Protein AF-A0A1Y2BNZ1-F1 (afdb_monomer_lite)

Sequence (152 aa):
MTSQPDIRITLASTDAHITQIKTLHNANLRRLLPVEVQERDGFVTAEYEVEYLAHIHKSTPAVVALAQVDGAEQVVGYVLAATKTDSMSHNLLKDLVHFVDSNSSYNGKPLASTNYIVVGHFYLKSGKFECAVTDVVSTNVISLRAHERRDG

Secondary structure (DSSP, 8-state):
--PPPPEEEEE--SHHHHHHHHHHHHHTBGGGS-HHHHHHH--B-----HHHHHHHHHHSPPEEEEEEETTEEEEEEEEEEEEHHHHTTSHHHHHHHHHHHHH-EETTEEGGGS--EEEEEEEE-TTS-S-------TT-HHHHHHHS----

Radius of gyration: 16.59 Å; chains: 1; bounding box: 47×34×44 Å

pLDDT: mean 73.15, std 18.89, range [30.56, 94.69]

Foldseek 3Di:
DPPQWDKDKDFDDDLQQLVLVLVVQVCFAPVNDDPVCCVVFNGDPDHDDSVLSVVQCVVPTKIFIWTQDPNDIGGQKIKGKGWQVSLCVGPVSVVVSVCQQVPDDDPNHRCVPPTDIDIDDMGGDPDRDDDDDDDDPPNPVVVVVVPDPPPD

Organism: NCBI:txid329046

Structure (mmCIF, N/CA/C/O backbone):
data_AF-A0A1Y2BNZ1-F1
#
_entry.id   AF-A0A1Y2BNZ1-F1
#
loop_
_atom_site.group_PDB
_atom_site.id
_atom_site.type_symbol
_atom_site.label_atom_id
_atom_site.label_alt_id
_atom_site.label_comp_id
_atom_site.label_asym_id
_atom_site.label_entity_id
_atom_site.label_seq_id
_atom_site.pdbx_PDB_ins_code
_atom_site.Cartn_x
_atom_site.Cartn_y
_atom_site.Cartn_z
_atom_site.occupancy
_atom_site.B_iso_or_equiv
_atom_site.auth_seq_id
_atom_site.auth_comp_id
_atom_site.auth_asym_id
_atom_site.auth_atom_id
_atom_site.pdbx_PDB_model_num
ATOM 1 N N . MET A 1 1 ? -32.836 -3.801 7.508 1.00 38.00 1 MET A N 1
ATOM 2 C CA . MET A 1 1 ? -32.021 -3.239 6.411 1.00 38.00 1 MET A CA 1
ATOM 3 C C . MET A 1 1 ? -30.861 -2.502 7.051 1.00 38.00 1 MET A C 1
ATOM 5 O O . MET A 1 1 ? -31.068 -1.421 7.582 1.00 38.00 1 MET A O 1
ATOM 9 N N . THR A 1 2 ? -29.684 -3.114 7.134 1.00 45.50 2 THR A N 1
ATOM 10 C CA . THR A 1 2 ? -28.467 -2.409 7.558 1.00 45.50 2 THR A CA 1
ATOM 11 C C . THR A 1 2 ? -28.063 -1.481 6.422 1.00 45.50 2 THR A C 1
ATOM 13 O O . THR A 1 2 ? -27.743 -1.956 5.336 1.00 45.50 2 THR A O 1
ATOM 16 N N . SER A 1 3 ? -28.151 -0.167 6.635 1.00 58.25 3 SER A N 1
ATOM 17 C CA . SER A 1 3 ? -27.614 0.811 5.689 1.00 58.25 3 SER A CA 1
ATOM 18 C C . SER A 1 3 ? -26.128 0.523 5.484 1.00 58.25 3 SER A C 1
ATOM 20 O O . SER A 1 3 ? -25.399 0.364 6.469 1.00 58.25 3 SER A O 1
ATOM 22 N N . GLN A 1 4 ? -25.681 0.444 4.229 1.00 57.38 4 GLN A N 1
ATOM 23 C CA . GLN A 1 4 ? -24.251 0.426 3.932 1.00 57.38 4 GLN A CA 1
ATOM 24 C C . GLN A 1 4 ? -23.602 1.659 4.581 1.00 57.38 4 GLN A C 1
ATOM 26 O O . GLN A 1 4 ? -24.190 2.743 4.536 1.00 57.38 4 GLN A O 1
ATOM 31 N N . PRO A 1 5 ? -22.450 1.502 5.251 1.00 68.56 5 PRO A N 1
ATOM 32 C CA . PRO A 1 5 ? -21.755 2.639 5.837 1.00 68.56 5 PRO A CA 1
ATOM 33 C C . PRO A 1 5 ? -21.325 3.603 4.725 1.00 68.56 5 PRO A C 1
ATOM 35 O O . PRO A 1 5 ? -20.943 3.166 3.641 1.00 68.56 5 PRO A O 1
ATOM 38 N N . ASP A 1 6 ? -21.390 4.902 5.007 1.00 84.19 6 ASP A N 1
ATOM 39 C CA . ASP A 1 6 ? -20.897 5.933 4.096 1.00 84.19 6 ASP A CA 1
ATOM 40 C C . ASP A 1 6 ? -19.371 5.812 3.963 1.00 84.19 6 ASP A C 1
ATOM 42 O O . ASP A 1 6 ? -18.661 5.766 4.975 1.00 84.19 6 ASP A O 1
ATOM 46 N N . ILE A 1 7 ? -18.887 5.695 2.723 1.00 84.31 7 ILE A N 1
ATOM 47 C CA . ILE A 1 7 ? -17.471 5.488 2.406 1.00 84.31 7 ILE A CA 1
ATOM 48 C C . ILE A 1 7 ? -16.942 6.676 1.630 1.00 84.31 7 ILE A C 1
ATOM 50 O O . ILE A 1 7 ? -17.392 6.974 0.524 1.00 84.31 7 ILE A O 1
ATOM 54 N N . ARG A 1 8 ? -15.891 7.287 2.174 1.00 87.12 8 ARG A N 1
ATOM 55 C CA . ARG A 1 8 ? -15.153 8.358 1.516 1.00 87.12 8 ARG A CA 1
ATOM 56 C C . ARG A 1 8 ? -13.786 7.861 1.076 1.00 87.12 8 ARG A C 1
ATOM 58 O O . ARG A 1 8 ? -12.965 7.474 1.904 1.00 87.12 8 ARG A O 1
ATOM 65 N N . ILE A 1 9 ? -13.531 7.907 -0.228 1.00 87.88 9 ILE A N 1
ATOM 66 C CA . ILE A 1 9 ? -12.211 7.623 -0.793 1.00 87.88 9 ILE A CA 1
ATOM 67 C C . ILE A 1 9 ? -11.414 8.923 -0.866 1.00 87.88 9 ILE A C 1
ATOM 69 O O . ILE A 1 9 ? -11.892 9.929 -1.389 1.00 87.88 9 ILE A O 1
ATOM 73 N N . THR A 1 10 ? -10.197 8.915 -0.334 1.00 87.38 10 THR A N 1
ATOM 74 C CA . THR A 1 10 ? -9.285 10.063 -0.382 1.00 87.38 10 THR A CA 1
ATOM 75 C C . THR A 1 10 ? -7.839 9.592 -0.422 1.00 87.38 10 THR A C 1
ATOM 77 O O . THR A 1 10 ? -7.537 8.447 -0.092 1.00 87.38 10 THR A O 1
ATOM 80 N N . LEU A 1 11 ? -6.919 10.480 -0.788 1.00 89.12 11 LEU A N 1
ATOM 81 C CA . LEU A 1 11 ? -5.511 10.264 -0.478 1.00 89.12 11 LEU A CA 1
ATOM 82 C C . LEU A 1 11 ? -5.302 10.382 1.031 1.00 89.12 11 LEU A C 1
ATOM 84 O O . LEU A 1 11 ? -5.892 11.246 1.690 1.00 89.12 11 LEU A O 1
ATOM 88 N N . ALA A 1 12 ? -4.455 9.516 1.575 1.00 89.75 12 ALA A N 1
ATOM 89 C CA . ALA A 1 12 ? -3.949 9.682 2.918 1.00 89.75 12 ALA A CA 1
ATOM 90 C C . ALA A 1 12 ? -3.143 10.987 2.997 1.00 89.75 12 ALA A C 1
ATOM 92 O O . ALA A 1 12 ? -2.436 11.354 2.062 1.00 89.75 12 ALA A O 1
ATOM 93 N N . SER A 1 13 ? -3.307 11.710 4.099 1.00 90.75 13 SER A N 1
ATOM 94 C CA . SER A 1 13 ? -2.756 13.056 4.266 1.00 90.75 13 SER A CA 1
ATOM 95 C C . SER A 1 13 ? -2.306 13.337 5.699 1.00 90.75 13 SER A C 1
ATOM 97 O O . SER A 1 13 ? -1.894 14.451 6.008 1.00 90.75 13 SER A O 1
ATOM 99 N N . THR A 1 14 ? -2.404 12.345 6.589 1.00 91.44 14 THR A N 1
ATOM 100 C CA . THR A 1 14 ? -2.079 12.474 8.011 1.00 91.44 14 THR A CA 1
ATOM 101 C C . THR A 1 14 ? -1.286 11.262 8.489 1.00 91.44 14 THR A C 1
ATOM 103 O O . THR A 1 14 ? -1.503 10.141 8.022 1.00 91.44 14 THR A O 1
ATOM 106 N N . ASP A 1 15 ? -0.426 11.461 9.487 1.00 91.44 15 ASP A N 1
ATOM 107 C CA . ASP A 1 15 ? 0.306 10.365 10.140 1.00 91.44 15 ASP A CA 1
ATOM 108 C C . ASP A 1 15 ? -0.645 9.363 10.818 1.00 91.44 15 ASP A C 1
ATOM 110 O O . ASP A 1 15 ? -0.356 8.166 10.919 1.00 91.44 15 ASP A O 1
ATOM 114 N N . ALA A 1 16 ? -1.828 9.835 11.226 1.00 93.12 16 ALA A N 1
ATOM 115 C CA . ALA A 1 16 ? -2.896 8.987 11.736 1.00 93.12 16 ALA A CA 1
ATOM 116 C C . ALA A 1 16 ? -3.370 7.980 10.677 1.00 93.12 16 ALA A C 1
ATOM 118 O O . ALA A 1 16 ? -3.549 6.808 11.004 1.00 93.12 16 ALA A O 1
ATOM 119 N N . HIS A 1 17 ? -3.504 8.383 9.406 1.00 93.44 17 HIS A N 1
ATOM 120 C CA . HIS A 1 17 ? -3.826 7.443 8.329 1.00 93.44 17 HIS A CA 1
ATOM 121 C C . HIS A 1 17 ? -2.731 6.389 8.154 1.00 93.44 17 HIS A C 1
ATOM 123 O O . HIS A 1 17 ? -3.055 5.215 8.026 1.00 93.44 17 HIS A O 1
ATOM 129 N N . ILE A 1 18 ? -1.449 6.764 8.209 1.00 93.75 18 ILE A N 1
ATOM 130 C CA . ILE A 1 18 ? -0.335 5.803 8.079 1.00 93.75 18 ILE A CA 1
ATOM 131 C C . ILE A 1 18 ? -0.336 4.796 9.224 1.00 93.75 18 ILE A C 1
ATOM 133 O O . ILE A 1 18 ? -0.190 3.593 9.002 1.00 93.75 18 ILE A O 1
ATOM 137 N N . THR A 1 19 ? -0.582 5.274 1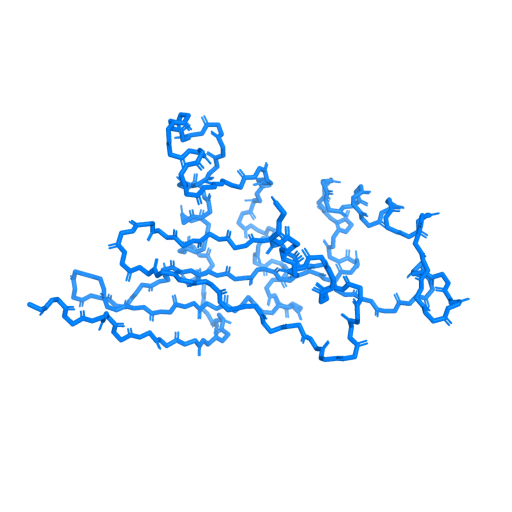0.441 1.00 94.69 19 THR A N 1
ATOM 138 C CA . THR A 1 19 ? -0.706 4.417 11.622 1.00 94.69 19 THR A CA 1
ATOM 139 C C . THR A 1 19 ? -1.876 3.445 11.466 1.00 94.69 19 THR A C 1
ATOM 141 O O . THR A 1 19 ? -1.700 2.244 11.653 1.00 94.69 19 THR A O 1
ATOM 144 N N . GLN A 1 20 ? -3.051 3.925 11.045 1.00 93.38 20 GLN A N 1
ATOM 145 C CA . GLN A 1 20 ? -4.225 3.074 10.829 1.00 93.38 20 GLN A CA 1
ATOM 146 C C . GLN A 1 20 ? -4.030 2.080 9.677 1.00 93.38 20 GLN A C 1
ATOM 148 O O . GLN A 1 20 ? -4.436 0.927 9.805 1.00 93.38 20 GLN A O 1
ATOM 153 N N . ILE A 1 21 ? -3.348 2.477 8.596 1.00 90.38 21 ILE A N 1
ATOM 154 C CA . ILE A 1 21 ? -2.931 1.569 7.519 1.00 90.38 21 ILE A CA 1
ATOM 155 C C . ILE A 1 21 ? -2.043 0.466 8.086 1.00 90.38 21 ILE A C 1
ATOM 157 O O . ILE A 1 21 ? -2.306 -0.702 7.826 1.00 90.38 21 ILE A O 1
ATOM 161 N N . LYS A 1 22 ? -1.022 0.798 8.886 1.00 93.06 22 LYS A N 1
ATOM 162 C CA . LYS A 1 22 ? -0.122 -0.198 9.487 1.00 93.06 22 LYS A CA 1
ATOM 163 C C . LYS A 1 22 ? -0.872 -1.146 10.424 1.00 93.06 22 LYS A C 1
ATOM 165 O O . LYS A 1 22 ? -0.652 -2.356 10.367 1.00 93.06 22 LYS A O 1
ATOM 170 N N . THR A 1 23 ? -1.774 -0.623 11.252 1.00 92.06 23 THR A N 1
ATOM 171 C CA . THR A 1 23 ? -2.628 -1.433 12.128 1.00 92.06 23 THR A CA 1
ATOM 172 C C . THR A 1 23 ? -3.505 -2.382 11.319 1.00 92.06 23 THR A C 1
ATOM 174 O O . THR A 1 23 ? -3.515 -3.582 11.596 1.00 92.06 23 THR A O 1
ATOM 177 N N . LEU A 1 24 ? -4.202 -1.870 10.300 1.00 88.31 24 LEU A N 1
ATOM 178 C CA . LEU A 1 24 ? -5.056 -2.678 9.438 1.00 88.31 24 LEU A CA 1
ATOM 179 C C . LEU A 1 24 ? -4.226 -3.709 8.668 1.00 88.31 24 LEU A C 1
ATOM 181 O O . LEU A 1 24 ? -4.579 -4.876 8.644 1.00 88.31 24 LEU A O 1
ATOM 185 N N . HIS A 1 25 ? -3.085 -3.331 8.107 1.00 86.69 25 HIS A N 1
ATOM 186 C CA . HIS A 1 25 ? -2.181 -4.239 7.411 1.00 86.69 25 HIS A CA 1
ATOM 187 C C . HIS A 1 25 ? -1.725 -5.402 8.304 1.00 86.69 25 HIS A C 1
ATOM 189 O O . HIS A 1 25 ? -1.872 -6.565 7.935 1.00 86.69 25 HIS A O 1
ATOM 195 N N . ASN A 1 26 ? -1.239 -5.095 9.512 1.00 89.62 26 ASN A N 1
ATOM 196 C CA . ASN A 1 26 ? -0.776 -6.101 10.465 1.00 89.62 26 ASN A CA 1
ATOM 197 C C . ASN A 1 26 ? -1.891 -7.064 10.878 1.00 89.62 26 ASN A C 1
ATOM 199 O O . ASN A 1 26 ? -1.644 -8.261 10.983 1.00 89.62 26 ASN A O 1
ATOM 203 N N . ALA A 1 27 ? -3.114 -6.565 11.076 1.00 85.88 27 ALA A N 1
ATOM 204 C CA . ALA A 1 27 ? -4.258 -7.402 11.427 1.00 85.88 27 ALA A CA 1
ATOM 205 C C . ALA A 1 27 ? -4.586 -8.458 10.356 1.00 85.88 27 ALA A C 1
ATOM 207 O O . ALA A 1 27 ? -5.293 -9.413 10.656 1.00 85.88 27 ALA A O 1
ATOM 208 N N . ASN A 1 28 ? -4.064 -8.297 9.135 1.00 81.00 28 ASN A N 1
ATOM 209 C CA . ASN A 1 28 ? -4.380 -9.143 7.986 1.00 81.00 28 ASN A CA 1
ATOM 210 C C . ASN A 1 28 ? -3.168 -9.875 7.415 1.00 81.00 28 ASN A C 1
ATOM 212 O O . ASN A 1 28 ? -3.238 -10.468 6.334 1.00 81.00 28 ASN A O 1
ATOM 216 N N . LEU A 1 29 ? -2.054 -9.856 8.150 1.00 82.00 29 LEU A N 1
ATOM 217 C CA . LEU A 1 29 ? -0.896 -10.670 7.826 1.00 82.00 29 LEU A CA 1
ATOM 218 C C . LEU A 1 29 ? -1.277 -12.143 7.884 1.00 82.00 29 LEU A C 1
ATOM 220 O O . LEU A 1 29 ? -1.785 -12.619 8.897 1.00 82.00 29 LEU A O 1
ATOM 224 N N . ARG A 1 30 ? -0.945 -12.887 6.827 1.00 80.25 30 ARG A N 1
ATOM 225 C CA . ARG A 1 30 ? -1.244 -14.319 6.700 1.00 80.25 30 ARG A CA 1
ATOM 226 C C . ARG A 1 30 ? -0.894 -15.109 7.959 1.00 80.25 30 ARG A C 1
ATOM 228 O O . ARG A 1 30 ? -1.695 -15.902 8.433 1.00 80.25 30 ARG A O 1
ATOM 235 N N . ARG A 1 31 ? 0.296 -14.865 8.520 1.00 86.56 31 ARG A N 1
ATOM 236 C CA . ARG A 1 31 ? 0.799 -15.567 9.714 1.00 86.56 31 ARG A CA 1
ATOM 237 C C . ARG A 1 31 ? -0.018 -15.306 10.986 1.00 86.56 31 ARG A C 1
ATOM 239 O O . ARG A 1 31 ? 0.185 -16.001 11.973 1.00 86.56 31 ARG A O 1
ATOM 246 N N . LEU A 1 32 ? -0.873 -14.283 10.980 1.00 86.12 32 LEU A N 1
ATOM 247 C CA . LEU A 1 32 ? -1.708 -13.855 12.102 1.00 86.12 32 LEU A CA 1
ATOM 248 C C . LEU A 1 32 ? -3.193 -14.198 11.904 1.00 86.12 32 LEU A C 1
ATOM 250 O O . LEU A 1 32 ? -3.985 -13.968 12.816 1.00 86.12 32 LEU A O 1
ATOM 254 N N . LEU A 1 33 ? -3.574 -14.753 10.748 1.00 77.81 33 LEU A N 1
ATOM 255 C CA . LEU A 1 33 ? -4.958 -15.089 10.419 1.00 77.81 33 LEU A CA 1
ATOM 256 C C . LEU A 1 33 ? -5.217 -16.604 10.511 1.00 77.81 33 LEU A C 1
ATOM 258 O O . LEU A 1 33 ? -4.390 -17.386 10.036 1.00 77.81 33 LEU A O 1
ATOM 262 N N . PRO A 1 34 ? -6.379 -17.039 11.037 1.00 86.19 34 PRO A N 1
ATOM 263 C CA . PRO A 1 34 ? -6.851 -18.418 10.892 1.00 86.19 34 PRO A CA 1
ATOM 264 C C . PRO A 1 34 ? -6.976 -18.821 9.417 1.00 86.19 34 PRO A C 1
ATOM 266 O O . PRO A 1 34 ? -7.244 -17.972 8.563 1.00 86.19 34 PRO A O 1
ATOM 269 N N . VAL A 1 35 ? -6.809 -20.109 9.109 1.00 81.56 35 VAL A N 1
ATOM 270 C CA . VAL A 1 35 ? -6.849 -20.621 7.724 1.00 81.56 35 VAL A CA 1
ATOM 271 C C . VAL A 1 35 ? -8.198 -20.330 7.068 1.00 81.56 35 VAL A C 1
ATOM 273 O O . VAL A 1 35 ? -8.251 -19.892 5.924 1.00 81.56 35 VAL A O 1
ATOM 276 N N . GLU A 1 36 ? -9.285 -20.461 7.820 1.00 77.81 36 GLU A N 1
ATOM 277 C CA . GLU A 1 36 ? -10.646 -20.228 7.341 1.00 77.81 36 GLU A CA 1
ATOM 278 C C . GLU A 1 36 ? -10.851 -18.765 6.915 1.00 77.81 36 GLU A C 1
ATOM 280 O O . GLU A 1 36 ? -11.563 -18.476 5.955 1.00 77.81 36 GLU A O 1
ATOM 285 N N . VAL A 1 37 ? -10.200 -17.829 7.613 1.00 70.38 37 VAL A N 1
ATOM 286 C CA . VAL A 1 37 ? -10.227 -16.399 7.274 1.00 70.38 37 VAL A CA 1
ATOM 287 C C . VAL A 1 37 ? -9.336 -16.119 6.067 1.00 70.38 37 VAL A C 1
ATOM 289 O O . VAL A 1 37 ? -9.736 -15.364 5.187 1.00 70.38 37 VAL A O 1
ATOM 292 N N . GLN A 1 38 ? -8.167 -16.764 5.980 1.00 69.50 38 GLN A N 1
ATOM 293 C CA . GLN A 1 38 ? -7.279 -16.654 4.819 1.00 69.50 38 GLN A CA 1
ATOM 294 C C . GLN A 1 38 ? -7.973 -17.088 3.520 1.00 69.50 38 GLN A C 1
ATOM 296 O O . GLN A 1 38 ? -7.808 -16.428 2.497 1.00 69.50 38 GLN A O 1
ATOM 301 N N . GLU A 1 39 ? -8.738 -18.182 3.557 1.00 68.75 39 GLU A N 1
ATOM 302 C CA . GLU A 1 39 ? -9.459 -18.708 2.392 1.00 68.75 39 GLU A CA 1
ATOM 303 C C . GLU A 1 39 ? -10.675 -17.855 2.018 1.00 68.75 39 GLU A C 1
ATOM 305 O O . GLU A 1 39 ? -10.931 -17.636 0.834 1.00 68.75 39 GLU A O 1
ATOM 310 N N . ARG A 1 40 ? -11.415 -17.356 3.016 1.00 70.25 40 ARG A N 1
ATOM 311 C CA . ARG A 1 40 ? -12.631 -16.561 2.797 1.00 70.25 40 ARG A CA 1
ATOM 312 C C . ARG A 1 40 ? -12.337 -15.121 2.376 1.00 70.25 40 ARG A C 1
ATOM 314 O O . ARG A 1 40 ? -12.953 -14.626 1.437 1.00 70.25 40 ARG A O 1
ATOM 321 N N . ASP A 1 41 ? -11.432 -14.453 3.088 1.00 62.44 41 ASP A N 1
ATOM 322 C CA . ASP A 1 41 ? -11.251 -12.996 3.024 1.00 62.44 41 ASP A CA 1
ATOM 323 C C . ASP A 1 41 ? -9.930 -12.577 2.364 1.00 62.44 41 ASP A C 1
ATOM 325 O O . ASP A 1 41 ? -9.722 -11.399 2.070 1.00 62.44 41 ASP A O 1
ATOM 329 N N . GLY A 1 42 ? -9.031 -13.532 2.120 1.00 68.56 42 GLY A N 1
ATOM 330 C CA . GLY A 1 42 ? -7.673 -13.256 1.669 1.00 68.56 42 GLY A CA 1
ATOM 331 C C . GLY A 1 42 ? -6.756 -12.778 2.798 1.00 68.56 42 GLY A C 1
ATOM 332 O O . GLY A 1 42 ? -7.113 -12.742 3.975 1.00 68.56 42 GLY A O 1
ATOM 333 N N . PHE A 1 43 ? -5.516 -12.452 2.438 1.00 73.81 43 PHE A N 1
ATOM 334 C CA . PHE A 1 43 ? -4.474 -12.046 3.381 1.00 73.81 43 PHE A CA 1
ATOM 335 C C . PHE A 1 43 ? -3.369 -11.254 2.681 1.00 73.81 43 PHE A C 1
ATOM 337 O O . PHE A 1 43 ? -3.196 -11.340 1.464 1.00 73.81 43 PHE A O 1
ATOM 344 N N . VAL A 1 44 ? -2.559 -10.547 3.470 1.00 75.56 44 VAL A N 1
ATOM 345 C CA . VAL A 1 44 ? -1.314 -9.921 3.006 1.00 75.56 44 VAL A CA 1
ATOM 346 C C . VAL A 1 44 ? -0.096 -10.685 3.530 1.00 75.56 44 VAL A C 1
ATOM 348 O O . VAL A 1 44 ? -0.138 -11.308 4.591 1.00 75.56 44 VAL A O 1
ATOM 351 N N . THR A 1 45 ? 0.998 -10.682 2.768 1.00 77.38 45 THR A N 1
ATOM 352 C CA . THR A 1 45 ? 2.242 -11.397 3.125 1.00 77.38 45 THR A CA 1
ATOM 353 C C . THR A 1 45 ? 3.455 -10.490 3.249 1.00 77.38 45 THR A C 1
ATOM 355 O O . THR A 1 45 ? 4.443 -10.887 3.857 1.00 77.38 45 THR A O 1
ATOM 358 N N . ALA A 1 46 ? 3.409 -9.303 2.647 1.00 80.19 46 ALA A N 1
ATOM 359 C CA . ALA A 1 46 ? 4.444 -8.300 2.829 1.00 80.19 46 ALA A CA 1
ATOM 360 C C . ALA A 1 46 ? 4.367 -7.753 4.255 1.00 80.19 46 ALA A C 1
ATOM 362 O O . ALA A 1 46 ? 3.268 -7.594 4.764 1.00 80.19 46 ALA A O 1
ATOM 363 N N . GLU A 1 47 ? 5.506 -7.459 4.877 1.00 85.25 47 GLU A N 1
ATOM 364 C CA . GLU A 1 47 ? 5.574 -6.767 6.165 1.00 85.25 47 GLU A CA 1
ATOM 365 C C . GLU A 1 47 ? 6.339 -5.464 5.966 1.00 85.25 47 GLU A C 1
ATOM 367 O O . GLU A 1 47 ? 7.455 -5.482 5.462 1.00 85.25 47 GLU A O 1
ATOM 372 N N . TYR A 1 48 ? 5.741 -4.340 6.356 1.00 85.62 48 TYR A N 1
ATOM 373 C CA . TYR A 1 48 ? 6.346 -3.017 6.182 1.00 85.62 48 TYR A CA 1
ATOM 374 C C . TYR A 1 48 ? 6.627 -2.348 7.519 1.00 85.62 48 TYR A C 1
ATOM 376 O O . TYR A 1 48 ? 5.726 -2.274 8.352 1.00 85.62 48 TYR A O 1
ATOM 384 N N . GLU A 1 49 ? 7.812 -1.779 7.705 1.00 89.25 49 GLU A N 1
ATOM 385 C CA . GLU A 1 49 ? 8.063 -0.872 8.829 1.00 89.25 49 GLU A CA 1
ATOM 386 C C . GLU A 1 49 ? 7.298 0.448 8.660 1.00 89.25 49 GLU A C 1
ATOM 388 O O . GLU A 1 49 ? 7.018 0.882 7.536 1.00 89.25 49 GLU A O 1
ATOM 393 N N . VAL A 1 50 ? 6.940 1.100 9.770 1.00 89.19 50 VAL A N 1
ATOM 394 C CA . VAL A 1 50 ? 6.165 2.353 9.716 1.00 89.19 50 VAL A CA 1
ATOM 395 C C . VAL A 1 50 ? 6.965 3.467 9.042 1.00 89.19 50 VAL A C 1
ATOM 397 O O . VAL A 1 50 ? 6.407 4.254 8.281 1.00 89.19 50 VAL A O 1
ATOM 400 N N . GLU A 1 51 ? 8.284 3.481 9.232 1.00 90.94 51 GLU A N 1
ATOM 401 C CA . G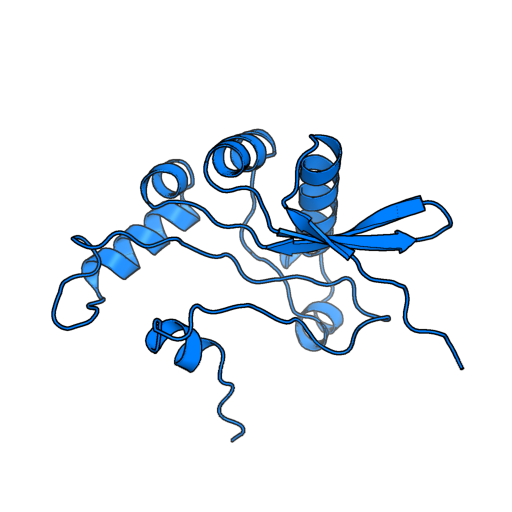LU A 1 51 ? 9.211 4.414 8.596 1.00 90.94 51 GLU A CA 1
ATOM 402 C C . GLU A 1 51 ? 9.228 4.219 7.080 1.00 90.94 51 GLU A C 1
ATOM 404 O O . GLU A 1 51 ? 9.262 5.196 6.330 1.00 90.94 51 GLU A O 1
ATOM 409 N N . TYR A 1 52 ? 9.151 2.965 6.620 1.00 90.75 52 TYR A N 1
ATOM 410 C CA . TYR A 1 52 ? 9.055 2.656 5.197 1.00 90.75 52 TYR A CA 1
ATOM 411 C C . TYR A 1 52 ? 7.723 3.138 4.617 1.00 90.75 52 TYR A C 1
ATOM 413 O O . TYR A 1 52 ? 7.708 3.808 3.584 1.00 90.75 52 TYR A O 1
ATOM 421 N N . LEU A 1 53 ? 6.608 2.870 5.306 1.00 90.50 53 LEU A N 1
ATOM 422 C CA . LEU A 1 53 ? 5.290 3.359 4.891 1.00 90.50 53 LEU A CA 1
ATOM 423 C C . LEU A 1 53 ? 5.251 4.891 4.831 1.00 90.50 53 LEU A C 1
ATOM 425 O O . LEU A 1 53 ? 4.767 5.452 3.852 1.00 90.50 53 LEU A O 1
ATOM 429 N N . ALA A 1 54 ? 5.809 5.574 5.830 1.00 90.88 54 ALA A N 1
ATOM 430 C CA . ALA A 1 54 ? 5.906 7.029 5.848 1.00 90.88 54 ALA A CA 1
ATOM 431 C C . ALA A 1 54 ? 6.813 7.568 4.730 1.00 90.88 54 ALA A C 1
ATOM 433 O O . ALA A 1 54 ? 6.549 8.639 4.184 1.00 90.88 54 ALA A O 1
ATOM 434 N N . HIS A 1 55 ? 7.874 6.842 4.368 1.00 90.19 55 HIS A N 1
ATOM 435 C CA . HIS A 1 55 ? 8.758 7.206 3.265 1.00 90.19 55 HIS A CA 1
ATOM 436 C C . HIS A 1 55 ? 8.037 7.144 1.914 1.00 90.19 55 HIS A C 1
ATOM 438 O O . HIS A 1 55 ? 7.973 8.165 1.229 1.00 90.19 55 HIS A O 1
ATOM 444 N N . ILE A 1 56 ? 7.435 6.000 1.566 1.00 87.62 56 ILE A N 1
ATOM 445 C CA . ILE A 1 56 ? 6.728 5.845 0.282 1.00 87.62 56 ILE A CA 1
ATOM 446 C C . ILE A 1 56 ? 5.485 6.733 0.202 1.00 87.62 56 ILE A C 1
ATOM 448 O O . ILE A 1 56 ? 5.080 7.150 -0.876 1.00 87.62 56 ILE A O 1
ATOM 452 N N . HIS A 1 57 ? 4.891 7.075 1.347 1.00 86.88 57 HIS A N 1
ATOM 453 C CA . HIS A 1 57 ? 3.751 7.978 1.396 1.00 86.88 57 HIS A CA 1
ATOM 454 C C . HIS A 1 57 ? 4.088 9.396 0.912 1.00 86.88 57 HIS A C 1
ATOM 456 O O . HIS A 1 57 ? 3.229 10.068 0.344 1.00 86.88 57 HIS A O 1
ATOM 462 N N . LYS A 1 58 ? 5.333 9.854 1.106 1.00 87.50 58 LYS A N 1
ATOM 463 C CA . LYS A 1 58 ? 5.770 11.192 0.673 1.00 87.50 58 LYS A CA 1
ATOM 464 C C . LYS A 1 58 ? 5.831 11.323 -0.846 1.00 87.50 58 LYS A C 1
ATOM 466 O O . LYS A 1 58 ? 5.563 12.402 -1.365 1.00 87.50 58 LYS A O 1
ATOM 471 N N . SER A 1 59 ? 6.217 10.257 -1.543 1.00 85.12 59 SER A N 1
ATOM 472 C CA . SER A 1 59 ? 6.322 10.226 -3.005 1.00 85.12 59 SER A CA 1
ATOM 473 C C . SER A 1 59 ? 5.010 9.796 -3.658 1.00 85.12 59 SER A C 1
ATOM 475 O O . SER A 1 59 ? 4.582 10.385 -4.649 1.00 85.12 59 SER A O 1
ATOM 477 N N . THR A 1 60 ? 4.357 8.789 -3.086 1.00 84.62 60 THR A N 1
ATOM 478 C CA . THR A 1 60 ? 3.128 8.181 -3.591 1.00 84.62 60 THR A CA 1
ATOM 479 C C . THR A 1 60 ? 2.123 8.019 -2.449 1.00 84.62 60 THR A C 1
ATOM 481 O O . THR A 1 60 ? 2.066 6.958 -1.818 1.00 84.62 60 THR A O 1
ATOM 484 N N . PRO A 1 61 ? 1.319 9.065 -2.159 1.00 87.88 61 PRO A N 1
ATOM 485 C CA . PRO A 1 61 ? 0.305 9.002 -1.120 1.00 87.88 61 PRO A CA 1
ATOM 486 C C . PRO A 1 61 ? -0.638 7.814 -1.323 1.00 87.88 61 PRO A C 1
ATOM 488 O O . PRO A 1 61 ? -1.130 7.574 -2.425 1.00 87.88 61 PRO A O 1
ATOM 491 N N . ALA A 1 62 ? -0.894 7.072 -0.247 1.00 87.38 62 ALA A N 1
ATOM 492 C CA . ALA A 1 62 ? -1.789 5.926 -0.273 1.00 87.38 62 ALA A CA 1
ATOM 493 C C . ALA A 1 62 ? -3.221 6.395 -0.541 1.00 87.38 62 ALA A C 1
ATOM 495 O O . ALA A 1 62 ? -3.628 7.439 -0.035 1.00 87.38 62 ALA A O 1
ATOM 496 N N . VAL A 1 63 ? -4.007 5.610 -1.271 1.00 87.06 63 VAL A N 1
ATOM 497 C CA . VAL A 1 63 ? -5.461 5.815 -1.323 1.00 87.06 63 VAL A CA 1
ATOM 498 C C . VAL A 1 63 ? -6.060 5.131 -0.101 1.00 87.06 63 VAL A C 1
ATOM 500 O O . VAL A 1 63 ? -5.709 3.990 0.186 1.00 87.06 63 VAL A O 1
ATOM 503 N N . VAL A 1 64 ? -6.947 5.802 0.629 1.00 88.25 64 VAL A N 1
ATOM 504 C CA . VAL A 1 64 ? -7.648 5.249 1.795 1.00 88.25 64 VAL A CA 1
ATOM 505 C C . VAL A 1 64 ? -9.155 5.337 1.618 1.00 88.25 64 VAL A C 1
ATOM 507 O O . VAL A 1 64 ? -9.680 6.326 1.104 1.00 88.25 64 VAL A O 1
ATOM 510 N N . ALA A 1 65 ? -9.844 4.298 2.080 1.00 85.44 65 ALA A N 1
ATOM 511 C CA . ALA A 1 65 ? -11.280 4.286 2.286 1.00 85.44 65 ALA A CA 1
ATOM 512 C C . ALA A 1 65 ? -11.565 4.598 3.755 1.00 85.44 65 ALA A C 1
ATOM 514 O O . ALA A 1 65 ? -11.115 3.872 4.645 1.00 85.44 65 ALA A O 1
ATOM 515 N N . LEU A 1 66 ? -12.298 5.679 3.998 1.00 86.75 66 LEU A N 1
ATOM 516 C CA . LEU A 1 66 ? -12.690 6.143 5.322 1.00 86.75 66 LEU A CA 1
ATOM 517 C C . LEU A 1 66 ? -14.165 5.828 5.565 1.00 86.75 66 LEU A C 1
ATOM 519 O O . LEU A 1 66 ? -14.992 6.054 4.683 1.00 86.75 66 LEU A O 1
ATOM 523 N N . ALA A 1 67 ? -14.488 5.328 6.756 1.00 87.31 67 ALA A N 1
ATOM 524 C CA . ALA A 1 67 ? -15.858 5.064 7.187 1.00 87.31 67 ALA A CA 1
ATOM 525 C C . ALA A 1 67 ? -16.056 5.447 8.652 1.00 87.31 67 ALA A C 1
ATOM 527 O O . ALA A 1 67 ? -15.108 5.430 9.436 1.00 87.31 67 ALA A O 1
ATOM 528 N N . GLN A 1 68 ? -17.304 5.704 9.046 1.00 88.69 68 GLN A N 1
ATOM 529 C CA . GLN A 1 68 ? -17.661 5.804 10.461 1.00 88.69 68 GLN A CA 1
ATOM 530 C C . GLN A 1 68 ? -17.727 4.406 11.093 1.00 88.69 68 GLN A C 1
ATOM 532 O O . GLN A 1 68 ? -18.543 3.562 10.709 1.00 88.69 68 GLN A O 1
ATOM 537 N N . VAL A 1 69 ? -16.871 4.165 12.081 1.00 84.25 69 VAL A N 1
ATOM 538 C CA . VAL A 1 69 ? -16.812 2.937 12.877 1.00 84.25 69 VAL A CA 1
ATOM 539 C C . VAL A 1 69 ? -16.873 3.345 14.342 1.00 84.25 69 VAL A C 1
ATOM 541 O O . VAL A 1 69 ? -16.066 4.150 14.796 1.00 84.25 69 VAL A O 1
ATOM 544 N N . ASP A 1 70 ? -17.875 2.841 15.064 1.00 87.38 70 ASP A N 1
ATOM 545 C CA . ASP A 1 70 ? -18.094 3.128 16.489 1.00 87.38 70 ASP A CA 1
ATOM 546 C C . ASP A 1 70 ? -18.109 4.635 16.834 1.00 87.38 70 ASP A C 1
ATOM 548 O O . ASP A 1 70 ? -17.673 5.056 17.901 1.00 87.38 70 ASP A O 1
ATOM 552 N N . GLY A 1 71 ? -18.631 5.458 15.916 1.00 87.25 71 GLY A N 1
ATOM 553 C CA . GLY A 1 71 ? -18.765 6.910 16.088 1.00 87.25 71 GLY A CA 1
ATOM 554 C C . GLY A 1 71 ? -17.529 7.738 15.716 1.00 87.25 71 GLY A C 1
ATOM 555 O O . GLY A 1 71 ? -17.524 8.938 15.983 1.00 87.25 71 GLY A O 1
ATOM 556 N N . ALA A 1 72 ? -16.501 7.134 15.112 1.00 89.56 72 ALA A N 1
ATOM 557 C CA . ALA A 1 72 ? -15.308 7.836 14.640 1.00 89.56 72 ALA A CA 1
ATOM 558 C C . ALA A 1 72 ? -14.949 7.476 13.188 1.00 89.56 72 ALA A C 1
ATOM 560 O O . ALA A 1 72 ? -15.183 6.355 12.737 1.00 89.56 72 ALA A O 1
ATOM 561 N N . GLU A 1 73 ? -14.329 8.414 12.462 1.00 90.69 73 GLU A N 1
ATOM 562 C CA . GLU A 1 73 ? -13.792 8.154 11.120 1.00 90.69 73 GLU A CA 1
ATOM 563 C C . GLU A 1 73 ? -12.543 7.263 11.219 1.00 90.69 73 GLU A C 1
ATOM 565 O O . GLU A 1 73 ? -11.593 7.579 11.939 1.00 90.69 73 GLU A O 1
ATOM 570 N N . GLN A 1 74 ? -12.545 6.141 10.500 1.00 92.06 74 GLN A N 1
ATOM 571 C CA . GLN A 1 74 ? -11.445 5.180 10.473 1.00 92.06 74 GLN A CA 1
ATOM 572 C C . GLN A 1 74 ? -11.121 4.743 9.046 1.00 92.06 74 GLN A C 1
ATOM 574 O O . GLN A 1 74 ? -12.010 4.615 8.203 1.00 92.06 74 GLN A O 1
ATOM 579 N N . VAL A 1 75 ? -9.845 4.448 8.799 1.00 89.81 75 VAL A N 1
ATOM 580 C CA . VAL A 1 75 ? -9.372 3.757 7.598 1.00 89.81 75 VAL A CA 1
ATOM 581 C C . VAL A 1 75 ? -9.862 2.313 7.649 1.00 89.81 75 VAL A C 1
ATOM 583 O O . VAL A 1 75 ? -9.414 1.513 8.469 1.00 89.81 75 VAL A O 1
ATOM 586 N N . VAL A 1 76 ? -10.784 1.978 6.750 1.00 87.19 76 VAL A N 1
ATOM 587 C CA . VAL A 1 76 ? -11.359 0.629 6.615 1.00 87.19 76 VAL A CA 1
ATOM 588 C C . VAL A 1 76 ? -10.793 -0.149 5.427 1.00 87.19 76 VAL A C 1
ATOM 590 O O . VAL A 1 76 ? -11.014 -1.356 5.322 1.00 87.19 76 VAL A O 1
ATOM 593 N N . GLY A 1 77 ? -10.036 0.527 4.564 1.00 83.00 77 GLY A N 1
ATOM 594 C CA . GLY A 1 77 ? -9.316 -0.053 3.436 1.00 83.00 77 GLY A CA 1
ATOM 595 C C . GLY A 1 77 ? -8.271 0.919 2.904 1.00 83.00 77 GLY A C 1
ATOM 596 O O . GLY A 1 77 ? -8.364 2.127 3.134 1.00 83.00 77 GLY A O 1
ATOM 597 N N . TYR A 1 78 ? -7.262 0.404 2.210 1.00 85.94 78 TYR A N 1
ATOM 598 C CA . TYR A 1 78 ? -6.207 1.233 1.637 1.00 85.94 78 TYR A CA 1
ATOM 599 C C . TYR A 1 78 ? -5.531 0.570 0.435 1.00 85.94 78 TYR A C 1
ATOM 601 O O . TYR A 1 78 ? -5.606 -0.645 0.248 1.00 85.94 78 TYR A O 1
ATOM 609 N N . VAL A 1 79 ? -4.819 1.391 -0.336 1.00 82.88 79 VAL A N 1
ATOM 610 C CA . VAL A 1 79 ? -3.959 0.993 -1.452 1.00 82.88 79 VAL A CA 1
ATOM 611 C C . VAL A 1 79 ? -2.612 1.665 -1.290 1.00 82.88 79 VAL A C 1
ATOM 613 O O . VAL A 1 79 ? -2.536 2.890 -1.177 1.00 82.88 79 VAL A O 1
ATOM 616 N N . LEU A 1 80 ? -1.549 0.864 -1.303 1.00 83.56 80 LEU A N 1
ATOM 617 C CA . LEU A 1 80 ? -0.184 1.371 -1.339 1.00 83.56 80 LEU A CA 1
ATOM 618 C C . LEU A 1 80 ? 0.320 1.361 -2.775 1.00 83.56 80 LEU A C 1
ATOM 620 O O . LEU A 1 80 ? 0.214 0.352 -3.475 1.00 83.56 80 LEU A O 1
ATOM 624 N N . ALA A 1 81 ? 0.913 2.476 -3.175 1.00 80.88 81 ALA A N 1
ATOM 625 C CA . ALA A 1 81 ? 1.747 2.564 -4.355 1.00 80.88 81 ALA A CA 1
ATOM 626 C C . ALA A 1 81 ? 3.181 2.854 -3.907 1.00 80.88 81 ALA A C 1
ATOM 628 O O . ALA A 1 81 ? 3.394 3.515 -2.891 1.00 80.88 81 ALA A O 1
ATOM 629 N N . ALA A 1 82 ? 4.147 2.341 -4.657 1.00 82.62 82 ALA A N 1
ATOM 630 C CA . ALA A 1 82 ? 5.552 2.683 -4.510 1.00 82.62 82 ALA A CA 1
ATOM 631 C C . ALA A 1 82 ? 6.165 2.877 -5.898 1.00 82.62 82 ALA A C 1
ATOM 633 O O . ALA A 1 82 ? 5.865 2.140 -6.847 1.00 82.62 82 ALA A O 1
ATOM 634 N N . THR A 1 83 ? 7.044 3.868 -6.029 1.00 82.75 83 THR A N 1
ATOM 635 C CA . THR A 1 83 ? 7.867 3.997 -7.234 1.00 82.75 83 THR A CA 1
ATOM 636 C C . THR A 1 83 ? 8.898 2.867 -7.293 1.00 82.75 83 THR A C 1
ATOM 638 O O . THR A 1 83 ? 9.169 2.197 -6.290 1.00 82.75 83 THR A O 1
ATOM 641 N N . LYS A 1 84 ? 9.524 2.660 -8.459 1.00 80.00 84 LYS A N 1
ATOM 642 C CA . LYS A 1 84 ? 10.677 1.750 -8.572 1.00 80.00 84 LYS A CA 1
ATOM 643 C C . LYS A 1 84 ? 11.761 2.082 -7.551 1.00 80.00 84 LYS A C 1
ATOM 645 O O . LYS A 1 84 ? 12.239 1.193 -6.860 1.00 80.00 84 LYS A O 1
ATOM 650 N N . THR A 1 85 ? 12.120 3.359 -7.452 1.00 85.88 85 THR A N 1
ATOM 651 C CA . THR A 1 85 ? 13.178 3.839 -6.561 1.00 85.88 85 THR A CA 1
ATOM 652 C C . THR A 1 85 ? 12.846 3.549 -5.103 1.00 85.88 85 THR A C 1
ATOM 654 O O . THR A 1 85 ? 13.668 2.972 -4.399 1.00 85.88 85 THR A O 1
ATOM 657 N N . ASP A 1 86 ? 11.622 3.852 -4.673 1.00 85.88 86 ASP A N 1
ATOM 658 C CA . ASP A 1 86 ? 11.191 3.618 -3.290 1.00 85.88 86 ASP A CA 1
ATOM 659 C C . ASP A 1 86 ? 11.087 2.119 -2.964 1.00 85.88 86 ASP A C 1
ATOM 661 O O . ASP A 1 86 ? 11.323 1.687 -1.833 1.00 85.88 86 ASP A O 1
ATOM 665 N N . SER A 1 87 ? 10.771 1.298 -3.969 1.00 84.19 87 SER A N 1
ATOM 666 C CA . SER A 1 87 ? 10.732 -0.164 -3.849 1.00 84.19 87 SER A CA 1
ATOM 667 C C . SER A 1 87 ? 12.112 -0.763 -3.568 1.00 84.19 87 SER A C 1
ATOM 669 O O . SER A 1 87 ? 12.201 -1.791 -2.900 1.00 84.19 87 SER A O 1
ATOM 671 N N . MET A 1 88 ? 13.199 -0.116 -4.011 1.00 87.06 88 MET A N 1
ATOM 672 C CA . MET A 1 88 ? 14.569 -0.607 -3.792 1.00 87.06 88 MET A CA 1
ATOM 673 C C . MET A 1 88 ? 14.968 -0.649 -2.313 1.00 87.06 88 MET A C 1
ATOM 675 O O . MET A 1 88 ? 15.847 -1.429 -1.945 1.00 87.06 88 MET A O 1
ATOM 679 N N . SER A 1 89 ? 14.313 0.154 -1.472 1.00 86.25 89 SER A N 1
ATOM 680 C CA . SER A 1 89 ? 14.548 0.216 -0.025 1.00 86.25 89 SER A CA 1
ATOM 681 C C . SER A 1 89 ? 13.828 -0.893 0.759 1.00 86.25 89 SER A C 1
ATOM 683 O O . SER A 1 89 ? 13.927 -0.930 1.983 1.00 86.25 89 SER A O 1
ATOM 685 N N . HIS A 1 90 ? 13.109 -1.799 0.085 1.00 85.00 90 HIS A N 1
ATOM 686 C CA . HIS A 1 90 ? 12.392 -2.913 0.706 1.00 85.00 90 HIS A CA 1
ATOM 687 C C . HIS A 1 90 ? 12.658 -4.228 -0.032 1.00 85.00 90 HIS A C 1
ATOM 689 O O . HIS A 1 90 ? 12.300 -4.361 -1.199 1.00 85.00 90 HIS A O 1
ATOM 695 N N . ASN A 1 91 ? 13.213 -5.235 0.652 1.00 85.31 91 ASN A N 1
ATOM 696 C CA . ASN A 1 91 ? 13.699 -6.476 0.025 1.00 85.31 91 ASN A CA 1
ATOM 697 C C . ASN A 1 91 ? 12.666 -7.149 -0.898 1.00 85.31 91 ASN A C 1
ATOM 699 O O . ASN A 1 91 ? 12.955 -7.385 -2.065 1.00 85.31 91 ASN A O 1
ATOM 703 N N . LEU A 1 92 ? 11.431 -7.361 -0.425 1.00 81.44 92 LEU A N 1
ATOM 704 C CA . LEU A 1 92 ? 10.384 -7.998 -1.238 1.00 81.44 92 LEU A CA 1
ATOM 705 C C . LEU A 1 92 ? 10.025 -7.189 -2.494 1.00 81.44 92 LEU A C 1
ATOM 707 O O . LEU A 1 92 ? 9.753 -7.756 -3.549 1.00 81.44 92 LEU A O 1
ATOM 711 N N . LEU A 1 93 ? 9.983 -5.858 -2.376 1.00 81.81 93 LEU A N 1
ATOM 712 C CA . LEU A 1 93 ? 9.556 -4.997 -3.480 1.00 81.81 93 LEU A CA 1
ATOM 713 C C . LEU A 1 93 ? 10.697 -4.806 -4.475 1.00 81.81 93 LEU A C 1
ATOM 715 O O . LEU A 1 93 ? 10.458 -4.797 -5.677 1.00 81.81 93 LEU A O 1
ATOM 719 N N . LYS A 1 94 ? 11.935 -4.745 -3.984 1.00 86.50 94 LYS A N 1
ATOM 720 C CA . LYS A 1 94 ? 13.148 -4.809 -4.790 1.00 86.50 94 LYS A CA 1
ATOM 721 C C . LYS A 1 94 ? 13.186 -6.082 -5.637 1.00 86.50 94 LYS A C 1
ATOM 723 O O . LYS A 1 94 ? 13.389 -5.990 -6.845 1.00 86.50 94 LYS A O 1
ATOM 728 N N . ASP A 1 95 ? 12.955 -7.247 -5.035 1.00 83.31 95 ASP A N 1
ATOM 729 C CA . ASP A 1 95 ? 12.954 -8.524 -5.758 1.00 83.31 95 ASP A CA 1
ATOM 730 C C . ASP A 1 95 ? 11.836 -8.572 -6.808 1.00 83.31 95 ASP A C 1
ATOM 732 O O . ASP A 1 95 ? 12.061 -8.998 -7.943 1.00 83.31 95 ASP A O 1
ATOM 736 N N . LEU A 1 96 ? 10.651 -8.047 -6.472 1.00 78.06 96 LEU A N 1
ATOM 737 C CA . LEU A 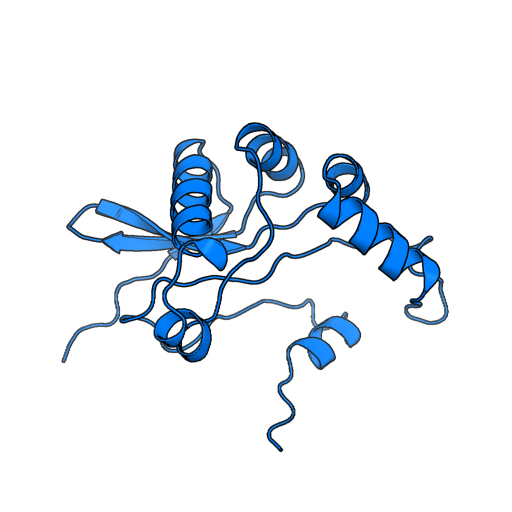1 96 ? 9.546 -7.902 -7.418 1.00 78.06 96 LEU A CA 1
ATOM 738 C C . LEU A 1 96 ? 9.911 -6.979 -8.590 1.00 78.06 96 LEU A C 1
ATOM 740 O O . LEU A 1 96 ? 9.668 -7.337 -9.741 1.00 78.06 96 LEU A O 1
ATOM 744 N N . VAL A 1 97 ? 10.511 -5.814 -8.326 1.00 80.19 97 VAL A N 1
ATOM 745 C CA . VAL A 1 97 ? 10.962 -4.886 -9.375 1.00 80.19 97 VAL 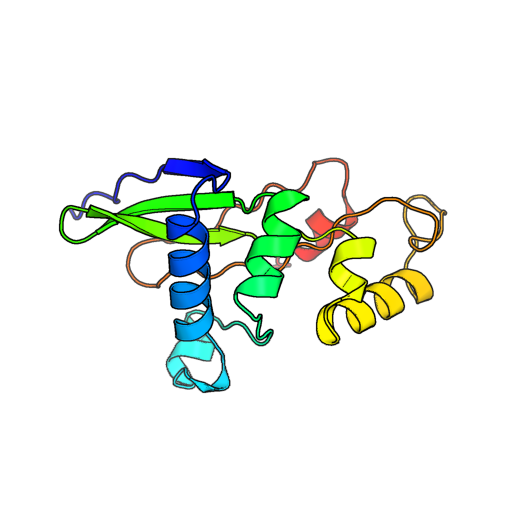A CA 1
ATOM 746 C C . VAL A 1 97 ? 12.000 -5.555 -10.269 1.00 80.19 97 VAL A C 1
ATOM 748 O O . VAL A 1 97 ? 11.854 -5.502 -11.485 1.00 80.19 97 VAL A O 1
ATOM 751 N N . HIS A 1 98 ? 12.988 -6.252 -9.702 1.00 85.44 98 HIS A N 1
ATOM 752 C CA . HIS A 1 98 ? 13.979 -6.991 -10.486 1.00 85.44 98 HIS A CA 1
ATOM 753 C C . HIS A 1 98 ? 13.347 -8.075 -11.359 1.00 85.44 98 HIS A C 1
ATOM 755 O O . HIS A 1 98 ? 13.715 -8.213 -12.530 1.00 85.44 98 HIS A O 1
ATOM 761 N N . PHE A 1 99 ? 12.387 -8.827 -10.819 1.00 79.44 99 PHE A N 1
ATOM 762 C CA . PHE A 1 99 ? 11.664 -9.839 -11.576 1.00 79.44 99 PHE A CA 1
ATOM 763 C C . PHE A 1 99 ? 10.885 -9.215 -12.740 1.00 79.44 99 PHE A C 1
ATOM 765 O O . PHE A 1 99 ? 11.009 -9.677 -13.874 1.00 79.44 99 PHE A O 1
ATOM 772 N N . VAL A 1 100 ? 10.127 -8.146 -12.489 1.00 75.69 100 VAL A N 1
ATOM 773 C CA . VAL A 1 100 ? 9.351 -7.445 -13.522 1.00 75.69 100 VAL A CA 1
ATOM 774 C C . VAL A 1 100 ? 10.273 -6.863 -14.593 1.00 75.69 100 VAL A C 1
ATOM 776 O O . VAL A 1 100 ? 10.063 -7.116 -15.779 1.00 75.69 100 VAL A O 1
ATOM 779 N N . ASP A 1 101 ? 11.327 -6.154 -14.191 1.00 81.25 101 ASP A N 1
ATOM 780 C CA . ASP A 1 101 ? 12.271 -5.513 -15.107 1.00 81.25 101 ASP A CA 1
ATOM 781 C C . ASP A 1 101 ? 13.006 -6.521 -15.999 1.00 81.25 101 ASP A C 1
ATOM 783 O O . ASP A 1 101 ? 13.267 -6.222 -17.165 1.00 81.25 101 ASP A O 1
ATOM 787 N N . SER A 1 102 ? 13.295 -7.719 -15.483 1.00 82.94 102 SER A N 1
ATOM 788 C CA . SER A 1 102 ? 14.028 -8.755 -16.225 1.00 82.94 102 SER A CA 1
ATOM 789 C C . SER A 1 102 ? 13.143 -9.591 -17.151 1.00 82.94 102 SER A C 1
ATOM 791 O O . SER A 1 102 ? 13.643 -10.149 -18.124 1.00 82.94 102 SER A O 1
ATOM 793 N N . ASN A 1 103 ? 11.843 -9.706 -16.857 1.00 76.19 103 ASN A N 1
ATOM 794 C CA . ASN A 1 103 ? 10.969 -10.688 -17.514 1.00 76.19 103 ASN A CA 1
ATOM 795 C C . ASN A 1 103 ? 9.806 -10.073 -18.301 1.00 76.19 103 ASN A C 1
ATOM 797 O O . ASN A 1 103 ? 9.046 -10.808 -18.928 1.00 76.19 103 ASN A O 1
ATOM 801 N N . SER A 1 104 ? 9.631 -8.749 -18.270 1.00 77.88 104 SER A N 1
ATOM 802 C CA . SER A 1 104 ? 8.430 -8.110 -18.815 1.00 77.88 104 SER A CA 1
ATOM 803 C C . SER A 1 104 ? 8.728 -6.992 -19.809 1.00 77.88 104 SER A C 1
ATOM 805 O O . SER A 1 104 ? 9.686 -6.224 -19.690 1.00 77.88 104 SER A O 1
ATOM 807 N N . SER A 1 105 ? 7.834 -6.859 -20.787 1.00 73.69 105 SER A N 1
ATOM 808 C CA . SER A 1 105 ? 7.832 -5.763 -21.751 1.00 73.69 105 SER A CA 1
ATOM 809 C C . SER A 1 105 ? 6.422 -5.199 -21.913 1.00 73.69 105 SER A C 1
ATOM 811 O O . SER A 1 105 ? 5.432 -5.914 -21.758 1.00 73.69 105 SER A O 1
ATOM 813 N N . TYR A 1 106 ? 6.332 -3.908 -22.216 1.00 71.06 106 TYR A N 1
ATOM 814 C CA . TYR A 1 106 ? 5.086 -3.203 -22.489 1.00 71.06 106 TYR A CA 1
ATOM 815 C C . TYR A 1 106 ? 5.240 -2.386 -23.772 1.00 71.06 106 TYR A C 1
ATOM 817 O O . TYR A 1 106 ? 6.211 -1.647 -23.931 1.00 71.06 106 TYR A O 1
ATOM 825 N N . ASN A 1 107 ? 4.305 -2.540 -24.715 1.00 75.69 107 ASN A N 1
ATOM 826 C CA . ASN A 1 107 ? 4.372 -1.923 -26.048 1.00 75.69 107 ASN A CA 1
ATOM 827 C C . ASN A 1 107 ? 5.714 -2.155 -26.768 1.00 75.69 107 ASN A C 1
ATOM 829 O O . ASN A 1 107 ? 6.289 -1.240 -27.356 1.00 75.69 107 ASN A O 1
ATOM 833 N N . GLY A 1 108 ? 6.241 -3.381 -26.674 1.00 78.25 108 GLY A N 1
ATOM 834 C CA . GLY A 1 108 ? 7.521 -3.761 -27.278 1.00 78.25 108 GLY A CA 1
ATOM 835 C C . GLY A 1 108 ? 8.754 -3.134 -26.616 1.00 78.25 108 GLY A C 1
ATOM 836 O O . GLY A 1 108 ? 9.860 -3.316 -27.116 1.00 78.25 108 GLY A O 1
ATOM 837 N N . LYS A 1 109 ? 8.592 -2.410 -25.499 1.00 76.94 109 LYS A N 1
ATOM 838 C CA . LYS A 1 109 ? 9.690 -1.822 -24.723 1.00 76.94 109 LYS A CA 1
ATOM 839 C C . LYS A 1 109 ? 9.899 -2.592 -23.418 1.00 76.94 109 LYS A C 1
ATOM 841 O O . LYS A 1 109 ? 8.914 -2.903 -22.746 1.00 76.94 109 LYS A O 1
ATOM 846 N N . PRO A 1 110 ? 11.145 -2.882 -23.013 1.00 79.94 110 PRO A N 1
ATOM 847 C CA . PRO A 1 110 ? 11.421 -3.469 -21.706 1.00 79.94 110 PRO A CA 1
ATOM 848 C C . PRO A 1 110 ? 10.871 -2.600 -20.569 1.00 79.94 110 PRO A C 1
ATOM 850 O O . PRO A 1 110 ? 11.074 -1.377 -20.563 1.00 79.94 110 PRO A O 1
ATOM 853 N N . LEU A 1 111 ? 10.222 -3.222 -19.578 1.00 76.44 111 LEU A N 1
ATOM 854 C CA . LEU A 1 111 ? 9.731 -2.492 -18.405 1.00 76.44 111 LEU A CA 1
ATOM 855 C C . LEU A 1 111 ? 10.869 -1.888 -17.573 1.00 76.44 111 LEU A C 1
ATOM 857 O O . LEU A 1 111 ? 10.670 -0.821 -16.993 1.00 76.44 111 LEU A O 1
ATOM 861 N N . ALA A 1 112 ? 12.080 -2.455 -17.637 1.00 76.31 112 ALA A N 1
ATOM 862 C CA . ALA A 1 112 ? 13.301 -1.859 -17.084 1.00 76.31 112 ALA A CA 1
ATOM 863 C C . ALA A 1 112 ? 13.496 -0.396 -17.516 1.00 76.31 112 ALA A C 1
ATOM 865 O O . ALA A 1 112 ? 13.797 0.467 -16.695 1.00 76.31 112 ALA A O 1
ATOM 866 N N . SER A 1 113 ? 13.233 -0.105 -18.792 1.00 76.75 113 SER A N 1
ATOM 867 C CA . SER A 1 113 ? 13.365 1.231 -19.393 1.00 76.75 113 SER A CA 1
ATOM 868 C C . SER A 1 113 ? 12.099 2.096 -19.318 1.00 76.75 113 SER A C 1
ATOM 870 O O . SER A 1 113 ? 12.041 3.157 -19.937 1.00 76.75 113 SER A O 1
ATOM 872 N N . THR A 1 114 ? 11.070 1.646 -18.596 1.00 74.81 114 THR A N 1
ATOM 873 C CA . THR A 1 114 ? 9.759 2.302 -18.536 1.00 74.81 114 THR A CA 1
ATOM 874 C C . THR A 1 114 ? 9.449 2.769 -17.115 1.00 74.81 114 THR A C 1
ATOM 876 O O . THR A 1 114 ? 9.674 2.043 -16.146 1.00 74.81 114 THR A O 1
ATOM 879 N N . ASN A 1 115 ? 8.881 3.970 -16.987 1.00 69.88 115 ASN A N 1
ATOM 880 C CA . ASN A 1 115 ? 8.349 4.451 -15.715 1.00 69.88 115 ASN A CA 1
ATOM 881 C C . ASN A 1 115 ? 7.043 3.714 -15.400 1.00 69.88 115 ASN A C 1
ATOM 883 O O . ASN A 1 115 ? 6.070 3.832 -16.144 1.00 69.88 115 ASN A O 1
ATOM 887 N N . TYR A 1 116 ? 7.021 2.970 -14.298 1.00 69.12 116 TYR A N 1
ATOM 888 C CA . TYR A 1 116 ? 5.819 2.333 -13.768 1.00 69.12 116 TYR A CA 1
ATOM 889 C C . TYR A 1 116 ? 5.812 2.400 -12.238 1.00 69.12 116 TYR A C 1
ATOM 891 O O . TYR A 1 116 ? 6.848 2.628 -11.609 1.00 69.12 116 TYR A O 1
ATOM 899 N N . ILE A 1 117 ? 4.632 2.207 -11.651 1.00 65.81 117 ILE A N 1
ATOM 900 C CA . ILE A 1 117 ? 4.432 2.109 -10.203 1.00 65.81 117 ILE A CA 1
ATOM 901 C C . ILE A 1 117 ? 4.101 0.669 -9.824 1.00 65.81 117 ILE A C 1
ATOM 903 O O . ILE A 1 117 ? 3.434 -0.041 -10.579 1.00 65.81 117 ILE A O 1
ATOM 907 N N . VAL A 1 118 ? 4.570 0.242 -8.658 1.00 64.31 118 VAL A N 1
ATOM 908 C CA . VAL A 1 118 ? 4.163 -1.022 -8.047 1.00 64.31 118 VAL A CA 1
ATOM 909 C C . VAL A 1 118 ? 2.986 -0.724 -7.131 1.00 64.31 118 VAL A C 1
ATOM 911 O O . VAL A 1 118 ? 3.083 0.150 -6.272 1.00 64.31 118 VAL A O 1
ATOM 914 N N . VAL A 1 119 ? 1.881 -1.442 -7.314 1.00 64.69 119 VAL A N 1
ATOM 915 C CA . VAL A 1 119 ? 0.691 -1.332 -6.465 1.00 64.69 119 VAL A CA 1
ATOM 916 C C . VAL A 1 119 ? 0.535 -2.636 -5.689 1.00 64.69 119 VAL A C 1
ATOM 918 O O . VAL A 1 119 ? 0.455 -3.709 -6.285 1.00 64.69 119 VAL A O 1
ATOM 921 N N . GLY A 1 120 ? 0.538 -2.552 -4.358 1.00 55.69 120 GLY A N 1
ATOM 922 C CA . GLY A 1 120 ? 0.278 -3.693 -3.478 1.00 55.69 120 GLY A CA 1
ATOM 923 C C . GLY A 1 120 ? -1.226 -3.927 -3.314 1.00 55.69 120 GLY A C 1
ATOM 924 O O . GLY A 1 120 ? -1.974 -2.969 -3.125 1.00 55.69 120 GLY A O 1
ATOM 925 N N . HIS A 1 121 ? -1.669 -5.188 -3.397 1.00 52.66 121 HIS A N 1
ATOM 926 C CA . HIS A 1 121 ? -3.089 -5.555 -3.317 1.00 52.66 121 HIS A CA 1
ATOM 927 C C . HIS A 1 121 ? -3.738 -5.255 -1.951 1.00 52.66 121 HIS A C 1
ATOM 929 O O . HIS A 1 121 ? -3.091 -5.258 -0.903 1.00 52.66 121 HIS A O 1
ATOM 935 N N . PHE A 1 122 ? -5.048 -5.008 -2.039 1.00 52.31 122 PHE A N 1
ATOM 936 C CA . PHE A 1 122 ? -6.004 -4.551 -1.029 1.00 52.31 122 PHE A CA 1
ATOM 937 C C . PHE A 1 122 ? -6.217 -5.509 0.148 1.00 52.31 122 PHE A C 1
ATOM 939 O O . PHE A 1 122 ? -6.189 -6.727 -0.010 1.00 52.31 122 PHE A O 1
ATOM 946 N N . TYR A 1 123 ? -6.617 -4.941 1.288 1.00 48.38 123 TYR A N 1
ATOM 947 C CA . TYR A 1 123 ? -7.433 -5.653 2.267 1.00 48.38 123 TYR A CA 1
ATOM 948 C C . TYR A 1 123 ? -8.571 -4.755 2.780 1.00 48.38 123 TYR A C 1
ATOM 950 O O . TYR A 1 123 ? -8.350 -3.589 3.112 1.00 48.38 123 TYR A O 1
ATOM 958 N N . LEU A 1 124 ? -9.782 -5.315 2.854 1.00 46.84 124 LEU A N 1
ATOM 959 C CA . LEU A 1 124 ? -10.968 -4.728 3.484 1.00 46.84 124 LEU A CA 1
ATOM 960 C C . LEU A 1 124 ? -11.357 -5.619 4.666 1.00 46.84 124 LEU A C 1
ATOM 962 O O . LEU A 1 124 ? -11.507 -6.826 4.504 1.00 46.84 124 LEU A O 1
ATOM 966 N N . LYS A 1 125 ? -11.549 -5.036 5.853 1.00 44.22 125 LYS A N 1
ATOM 967 C CA . LYS A 1 125 ? -12.060 -5.771 7.022 1.00 44.22 125 LYS A CA 1
ATOM 968 C C . LYS A 1 125 ? -13.431 -6.375 6.680 1.00 44.22 125 LYS A C 1
ATOM 970 O O . LYS A 1 125 ? -14.386 -5.633 6.442 1.00 44.22 125 LYS A O 1
ATOM 975 N N . SER A 1 126 ? -13.516 -7.703 6.611 1.00 49.88 126 SER A N 1
ATOM 976 C CA . SER A 1 126 ? -14.700 -8.409 6.109 1.00 49.88 126 SER A CA 1
ATOM 977 C C . SER A 1 126 ? -15.916 -8.275 7.039 1.00 49.88 126 SER A C 1
ATOM 979 O O . SER A 1 126 ? -15.794 -8.189 8.264 1.00 49.88 126 SER A O 1
ATOM 981 N N . GLY A 1 127 ? -17.108 -8.211 6.426 1.00 44.97 127 GLY A N 1
ATOM 982 C CA . GLY A 1 127 ? -18.421 -8.158 7.089 1.00 44.97 127 GLY A CA 1
ATOM 983 C C . GLY A 1 127 ? -19.340 -6.995 6.681 1.00 44.97 127 GLY A C 1
ATOM 984 O O . GLY A 1 127 ? -20.524 -7.031 7.006 1.00 44.97 127 GLY A O 1
ATOM 985 N N . LYS A 1 128 ? -18.837 -5.968 5.976 1.00 37.34 128 LYS A N 1
ATOM 986 C CA . LYS A 1 128 ? -19.635 -4.786 5.564 1.00 37.34 128 LYS A CA 1
ATOM 987 C C . LYS A 1 128 ? -19.588 -4.431 4.071 1.00 37.34 128 LYS A C 1
ATOM 989 O O . LYS A 1 128 ? -20.365 -3.579 3.650 1.00 37.34 128 LYS A O 1
ATOM 994 N N . PHE A 1 129 ? -18.711 -5.050 3.280 1.00 39.31 129 PHE A N 1
ATOM 995 C CA . PHE A 1 129 ? -18.472 -4.650 1.889 1.00 39.31 129 PHE A CA 1
ATOM 996 C C . PHE A 1 129 ? -18.326 -5.866 0.978 1.00 39.31 129 PHE A C 1
ATOM 998 O O . PHE A 1 129 ? -17.667 -6.835 1.345 1.00 39.31 129 PHE A O 1
ATOM 1005 N N . GLU A 1 130 ? -18.946 -5.791 -0.198 1.00 32.66 130 GLU A N 1
ATOM 1006 C CA . GLU A 1 130 ? -19.057 -6.894 -1.165 1.00 32.66 130 GLU A CA 1
ATOM 1007 C C . GLU A 1 130 ? -18.061 -6.777 -2.336 1.00 32.66 130 GLU A C 1
ATOM 1009 O O . GLU A 1 130 ? -17.915 -7.720 -3.108 1.00 32.66 130 GLU A O 1
ATOM 1014 N N . CYS A 1 131 ? -17.356 -5.647 -2.490 1.00 31.84 131 CYS A N 1
ATOM 1015 C CA . CYS A 1 131 ? -16.360 -5.458 -3.549 1.00 31.84 131 CYS A CA 1
ATOM 1016 C C . CYS A 1 131 ? -15.239 -4.484 -3.147 1.00 31.84 131 CYS A C 1
ATOM 1018 O O . CYS A 1 131 ? -15.413 -3.632 -2.275 1.00 31.84 131 CYS A O 1
ATOM 1020 N N . ALA A 1 132 ? -14.092 -4.606 -3.817 1.00 38.56 132 ALA A N 1
ATOM 1021 C CA . ALA A 1 132 ? -13.030 -3.607 -3.841 1.00 38.56 132 ALA A CA 1
ATOM 1022 C C . ALA A 1 132 ? -12.918 -3.070 -5.274 1.00 38.56 132 ALA A C 1
ATOM 1024 O O . ALA A 1 132 ? -12.846 -3.856 -6.218 1.00 38.56 132 ALA A O 1
ATOM 1025 N N . VAL A 1 133 ? -12.910 -1.747 -5.437 1.00 34.03 133 VAL A N 1
ATOM 1026 C CA . VAL A 1 133 ? -12.703 -1.093 -6.735 1.00 34.03 133 VAL A CA 1
ATOM 1027 C C . VAL A 1 133 ? -11.246 -0.658 -6.809 1.00 34.03 133 VAL A C 1
ATOM 1029 O O . VAL A 1 133 ? -10.794 0.133 -5.981 1.00 34.03 133 VAL A O 1
ATOM 1032 N N . THR A 1 134 ? -10.507 -1.188 -7.781 1.00 41.62 134 THR A N 1
ATOM 1033 C CA . THR A 1 134 ? -9.156 -0.723 -8.104 1.00 41.62 134 THR A CA 1
ATOM 1034 C C . THR A 1 134 ? -9.234 0.019 -9.435 1.00 41.62 134 THR A C 1
ATOM 1036 O O . THR A 1 134 ? -9.661 -0.538 -10.445 1.00 41.62 134 THR A O 1
ATOM 1039 N N . ASP A 1 135 ? -8.883 1.306 -9.441 1.00 32.84 135 ASP A N 1
ATOM 1040 C CA . ASP A 1 135 ? -8.764 2.048 -10.694 1.00 32.84 135 ASP A CA 1
ATOM 1041 C C . ASP A 1 135 ? -7.437 1.670 -11.352 1.00 32.84 135 ASP A C 1
ATOM 1043 O O . ASP A 1 135 ? -6.351 2.079 -10.935 1.00 32.84 135 ASP A O 1
ATOM 1047 N N . VAL A 1 136 ? -7.530 0.856 -12.396 1.00 38.22 136 VAL A N 1
ATOM 1048 C CA . VAL A 1 136 ? -6.438 0.624 -13.332 1.00 38.22 136 VAL A CA 1
ATOM 1049 C C . VAL A 1 136 ? -6.615 1.628 -14.461 1.00 38.22 136 VAL A C 1
ATOM 1051 O O . VAL A 1 136 ? -7.659 1.647 -15.111 1.00 38.22 136 VAL A O 1
ATOM 1054 N N . VAL A 1 137 ? -5.602 2.463 -14.721 1.00 30.56 137 VAL A N 1
ATOM 1055 C CA . VAL A 1 137 ? -5.612 3.360 -15.889 1.00 30.56 137 VAL A CA 1
ATOM 1056 C C . VAL A 1 137 ? -5.981 2.532 -17.121 1.00 30.56 137 VAL A C 1
ATOM 1058 O O . VAL A 1 137 ? -5.324 1.531 -17.399 1.00 30.56 137 VAL A O 1
ATOM 1061 N N . SER A 1 138 ? -7.011 2.945 -17.865 1.00 32.16 138 SER A N 1
ATOM 1062 C CA . SER A 1 138 ? -7.600 2.173 -18.975 1.00 32.16 138 SER A CA 1
ATOM 1063 C C . SER A 1 138 ? -6.616 1.817 -20.097 1.00 32.16 138 SER A C 1
ATOM 1065 O O . SER A 1 138 ? -6.871 0.923 -20.900 1.00 32.16 138 SER A O 1
ATOM 1067 N N . THR A 1 139 ? -5.463 2.484 -20.146 1.00 33.62 139 THR A N 1
ATOM 1068 C CA . THR A 1 139 ? -4.368 2.187 -21.075 1.00 33.62 139 THR A CA 1
ATOM 1069 C C . THR A 1 139 ? -3.440 1.067 -20.590 1.00 33.62 139 THR A C 1
ATOM 1071 O O . THR A 1 139 ? -2.670 0.537 -21.386 1.00 33.62 139 THR A O 1
ATOM 1074 N N . ASN A 1 140 ? -3.510 0.651 -19.322 1.00 41.19 140 ASN A N 1
ATOM 1075 C CA . ASN A 1 140 ? -2.698 -0.422 -18.748 1.00 41.19 140 ASN A CA 1
ATOM 1076 C C . ASN A 1 140 ? -3.399 -1.785 -18.878 1.00 41.19 140 ASN A C 1
ATOM 1078 O O . ASN A 1 140 ? -3.850 -2.398 -17.907 1.00 41.19 140 ASN A O 1
ATOM 1082 N N . VAL A 1 141 ? -3.452 -2.269 -20.119 1.00 42.34 141 VAL A N 1
ATOM 1083 C CA . VAL A 1 141 ? -4.100 -3.532 -20.522 1.00 42.34 141 VAL A CA 1
ATOM 1084 C C . VAL A 1 141 ? -3.554 -4.771 -19.799 1.00 42.34 141 VAL A C 1
ATOM 1086 O O . VAL A 1 141 ? -4.255 -5.772 -19.685 1.00 42.34 141 VAL A O 1
ATOM 1089 N N . ILE A 1 142 ? -2.314 -4.725 -19.301 1.00 46.94 142 ILE A N 1
ATOM 1090 C CA . ILE A 1 142 ? -1.691 -5.836 -18.563 1.00 46.94 142 ILE A CA 1
ATOM 1091 C C . ILE A 1 142 ? -2.253 -5.911 -17.140 1.00 46.94 142 ILE A C 1
ATOM 1093 O O . ILE A 1 142 ? -2.615 -6.991 -16.681 1.00 46.94 142 ILE A O 1
ATOM 1097 N N . SER A 1 143 ? -2.388 -4.767 -16.465 1.00 42.97 143 SER A N 1
ATOM 1098 C CA . SER A 1 143 ? -2.997 -4.700 -15.133 1.00 42.97 143 SER A CA 1
ATOM 1099 C C . SER A 1 143 ? -4.500 -4.992 -15.176 1.00 42.97 143 SER A C 1
ATOM 1101 O O . SER A 1 143 ? -5.003 -5.650 -14.269 1.00 42.97 143 SER A O 1
ATOM 1103 N N . LEU A 1 144 ? -5.193 -4.574 -16.244 1.00 45.25 1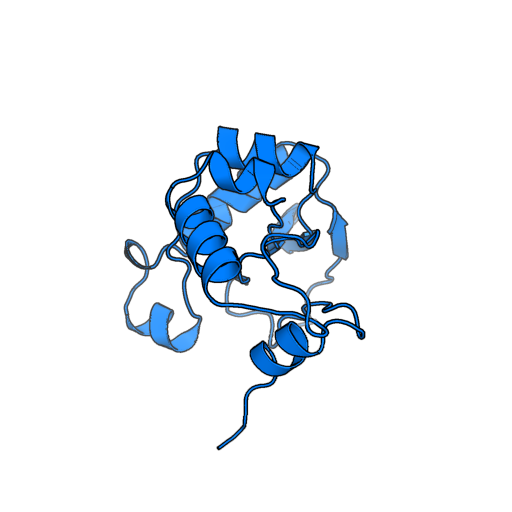44 LEU A N 1
ATOM 1104 C CA . LEU A 1 144 ? -6.590 -4.944 -16.510 1.00 45.25 144 LEU A CA 1
ATOM 1105 C C . LEU A 1 144 ? -6.751 -6.467 -16.591 1.00 45.25 144 LEU A C 1
ATOM 1107 O O . LEU A 1 144 ? -7.529 -7.039 -15.839 1.00 45.25 144 LEU A O 1
ATOM 1111 N N . ARG A 1 145 ? -5.927 -7.143 -17.402 1.00 46.81 145 ARG A N 1
ATOM 1112 C CA . ARG A 1 145 ? -5.961 -8.612 -17.540 1.00 46.81 145 ARG A CA 1
ATOM 1113 C C . ARG A 1 145 ? -5.579 -9.374 -16.270 1.00 46.81 145 ARG A C 1
ATOM 1115 O O . ARG A 1 145 ? -5.976 -10.522 -16.126 1.00 46.81 145 ARG A O 1
ATOM 1122 N N . ALA A 1 146 ? -4.781 -8.775 -15.384 1.00 43.75 146 ALA A N 1
ATOM 1123 C CA . ALA A 1 146 ? -4.435 -9.369 -14.092 1.00 43.75 146 ALA A CA 1
ATOM 1124 C C . ALA A 1 146 ? -5.560 -9.226 -13.047 1.00 43.75 146 ALA A C 1
ATOM 1126 O O . ALA A 1 146 ? -5.633 -10.036 -12.128 1.00 43.75 146 ALA A O 1
ATOM 1127 N N . HIS A 1 147 ? -6.423 -8.211 -13.188 1.00 44.53 147 HIS A N 1
ATOM 1128 C CA . HIS A 1 147 ? -7.583 -7.968 -12.319 1.00 44.53 147 HIS A CA 1
ATOM 1129 C C . HIS A 1 147 ? -8.879 -8.593 -12.854 1.00 44.53 147 HIS A C 1
ATOM 1131 O O . HIS A 1 147 ? -9.793 -8.871 -12.079 1.00 44.53 147 HIS A O 1
ATOM 1137 N N . GLU A 1 148 ? -8.964 -8.848 -14.159 1.00 46.03 148 GLU A N 1
ATOM 1138 C CA . GLU A 1 148 ? -10.017 -9.661 -14.757 1.00 46.03 148 GLU A CA 1
ATOM 1139 C C . GLU A 1 148 ? -9.861 -11.113 -14.280 1.00 46.03 148 GLU A C 1
ATOM 1141 O O . GLU A 1 148 ? -9.055 -11.886 -14.806 1.00 46.03 148 GLU A O 1
ATOM 1146 N N . ARG A 1 149 ? -10.655 -11.508 -13.275 1.00 43.69 149 ARG A N 1
ATOM 1147 C CA . ARG A 1 149 ? -10.925 -12.928 -13.034 1.00 43.69 149 ARG A CA 1
ATOM 1148 C C . ARG A 1 149 ? -11.485 -13.500 -14.334 1.00 43.69 149 ARG A C 1
ATOM 1150 O O . ARG A 1 149 ? -12.540 -13.080 -14.799 1.00 43.69 149 ARG A O 1
ATOM 1157 N N . ARG A 1 150 ? -10.781 -14.465 -14.926 1.00 40.69 150 ARG A N 1
ATOM 1158 C CA . ARG A 1 150 ? -11.437 -15.411 -15.825 1.00 40.69 150 ARG A CA 1
ATOM 1159 C C . ARG A 1 150 ? -12.308 -16.278 -14.934 1.00 40.69 150 ARG A C 1
ATOM 1161 O O . ARG A 1 150 ? -11.786 -17.171 -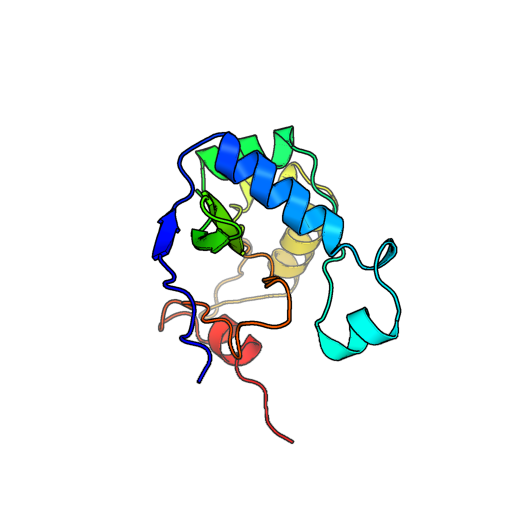14.274 1.00 40.69 150 ARG A O 1
ATOM 1168 N N . ASP A 1 151 ? -13.595 -15.964 -14.888 1.00 35.09 151 ASP A N 1
ATOM 1169 C CA . ASP A 1 151 ? -14.596 -16.926 -14.453 1.00 35.09 151 ASP A CA 1
ATOM 1170 C C . ASP A 1 151 ? -14.474 -18.142 -15.379 1.00 35.09 151 ASP A C 1
ATOM 1172 O O . ASP A 1 151 ? -14.746 -18.072 -16.582 1.00 35.09 151 ASP A O 1
ATOM 1176 N N . GLY A 1 152 ? -13.948 -19.221 -14.813 1.00 34.06 152 GLY A N 1
ATOM 1177 C CA . GLY A 1 152 ? -13.867 -20.556 -15.383 1.00 34.06 152 GLY A CA 1
ATOM 1178 C C . GLY A 1 152 ? -14.176 -21.546 -14.281 1.00 34.06 152 GLY A C 1
ATOM 1179 O O . GLY A 1 152 ? -13.545 -21.414 -13.208 1.00 34.06 152 GLY A O 1
#